Protein AF-A0AAV5ITR5-F1 (afdb_monomer)

pLDDT: mean 92.5, std 5.14, range [74.5, 97.62]

InterPro domains:
  IPR003340 B3 DNA binding domain [PS50863] (1-61)
  IPR003340 B3 DNA binding domain [cd10017] (1-50)
  IPR015300 DNA-binding pseudobarrel domain superfamily [G3DSA:2.40.330.10] (1-64)
  IPR015300 DNA-binding pseudobarrel domain superfamily [SSF101936] (1-50)

Organism: NCBI:txid152421

Mean predicted aligned error: 4.33 Å

Sequence (75 aa):
MDVGGTEWTFGYYVQANHNPRPILRLGWHLYVREKGLKVGDRIKFQRVEGFPVRYRIAARRRIILLGYEIWTNVR

Secondary structure (DSSP, 8-state):
--TTS------EEE--SSS--EEE-TTHHHHHHHTT--TT-EEEEEEEPSSS-EEEEEEEEEEEETTEEEEEE--

Nearest PDB structures (foldseek):
  5ym8-assembly2_B  TM=3.202E-01  e=1.186E+00  Porcine coronavirus HKU15
  6w3f-assembly2_B  TM=2.847E-01  e=3.783E+00  synthetic construct
  2nun-assembly1_A  TM=3.872E-01  e=8.743E+00  Pseudomonas savastanoi pv. glycinea
  3ne9-assembly3_C  TM=3.029E-01  e=6.335E+00  Corynebacterium ammoniagenes

Structure (mmCIF, N/CA/C/O backbone):
data_AF-A0AAV5ITR5-F1
#
_entry.id   AF-A0AAV5ITR5-F1
#
loop_
_atom_site.group_PDB
_atom_site.id
_atom_site.type_symbol
_atom_site.label_atom_id
_atom_site.label_alt_id
_atom_site.label_comp_id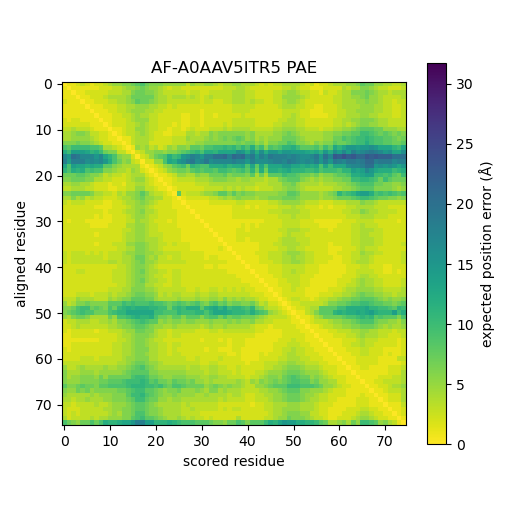
_atom_site.label_asym_id
_atom_site.label_entity_id
_atom_site.label_seq_id
_atom_site.pdbx_PDB_ins_code
_atom_site.Cartn_x
_atom_site.Cartn_y
_atom_site.Cartn_z
_atom_site.occupancy
_atom_site.B_iso_or_equiv
_atom_site.auth_seq_id
_atom_site.auth_comp_id
_atom_site.auth_asym_id
_atom_site.auth_atom_id
_atom_site.pdbx_PDB_model_num
ATOM 1 N N . MET A 1 1 ? 2.995 6.162 -4.551 1.00 94.19 1 MET A N 1
ATOM 2 C CA . MET A 1 1 ? 2.870 7.081 -3.399 1.00 94.19 1 MET A CA 1
ATOM 3 C C . MET A 1 1 ? 1.541 6.860 -2.695 1.00 94.19 1 MET A C 1
ATOM 5 O O . MET A 1 1 ? 0.537 6.663 -3.377 1.00 94.19 1 MET A O 1
ATOM 9 N N . ASP A 1 2 ? 1.531 6.840 -1.368 1.00 95.06 2 ASP A N 1
ATOM 10 C CA . ASP A 1 2 ? 0.301 6.746 -0.582 1.00 95.06 2 ASP A CA 1
ATOM 11 C C . ASP A 1 2 ? -0.324 8.119 -0.270 1.00 95.06 2 ASP A C 1
ATOM 13 O O . ASP A 1 2 ? 0.150 9.155 -0.734 1.00 95.06 2 ASP A O 1
ATOM 17 N N . VAL A 1 3 ? -1.419 8.132 0.497 1.00 91.38 3 VAL A N 1
ATOM 18 C CA . VAL A 1 3 ? -2.120 9.369 0.895 1.00 91.38 3 VAL A CA 1
ATOM 19 C C . VAL A 1 3 ? -1.259 10.262 1.802 1.00 91.38 3 VAL A C 1
ATOM 21 O O . VAL A 1 3 ? -1.463 11.472 1.824 1.00 91.38 3 VAL A O 1
ATOM 24 N N . GLY A 1 4 ? -0.303 9.685 2.536 1.00 91.69 4 GLY A N 1
ATOM 25 C CA . GLY A 1 4 ? 0.631 10.409 3.402 1.00 91.69 4 GLY A CA 1
ATOM 26 C C . GLY A 1 4 ? 1.876 10.925 2.676 1.00 91.69 4 GLY A C 1
ATOM 27 O O . GLY A 1 4 ? 2.703 11.581 3.298 1.00 91.69 4 GLY A O 1
ATOM 28 N N . GLY A 1 5 ? 2.018 10.645 1.377 1.00 93.62 5 GLY A N 1
ATOM 29 C CA . GLY A 1 5 ? 3.182 11.036 0.585 1.00 93.62 5 GLY A CA 1
ATOM 30 C C . GLY A 1 5 ? 4.323 1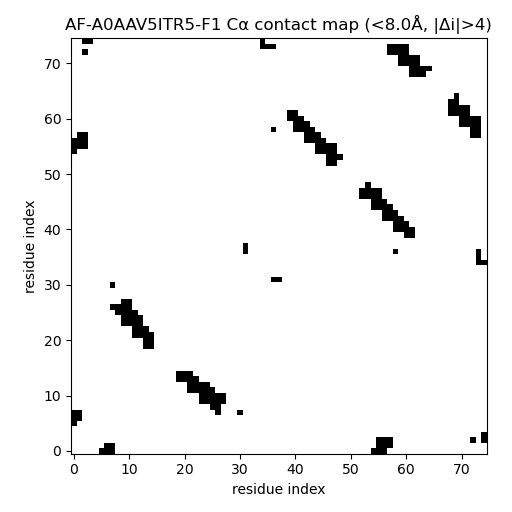0.016 0.592 1.00 93.62 5 GLY A C 1
ATOM 31 O O . GLY A 1 5 ? 5.327 10.233 -0.081 1.00 93.62 5 GLY A O 1
ATOM 32 N N . THR A 1 6 ? 4.184 8.881 1.283 1.00 95.25 6 THR A N 1
ATOM 33 C CA . THR A 1 6 ? 5.226 7.850 1.335 1.00 95.25 6 THR A CA 1
ATOM 34 C C . THR A 1 6 ? 5.265 7.056 0.030 1.00 95.25 6 THR A C 1
ATOM 36 O O . THR A 1 6 ? 4.233 6.638 -0.516 1.00 95.25 6 THR A O 1
ATOM 39 N N . GLU A 1 7 ? 6.466 6.832 -0.495 1.00 95.62 7 GLU A N 1
ATOM 40 C CA . GLU A 1 7 ? 6.683 5.956 -1.642 1.00 95.62 7 GLU A CA 1
ATOM 41 C C . GLU A 1 7 ? 6.883 4.509 -1.197 1.00 95.62 7 GLU A C 1
ATOM 43 O O . GLU A 1 7 ? 7.609 4.220 -0.253 1.00 95.62 7 GLU A O 1
ATOM 48 N N . TRP A 1 8 ? 6.217 3.594 -1.899 1.00 95.06 8 TRP A N 1
ATOM 49 C CA . TRP A 1 8 ? 6.222 2.170 -1.594 1.00 95.06 8 TRP A CA 1
ATOM 50 C C . TRP A 1 8 ? 6.630 1.397 -2.837 1.00 95.06 8 TRP A C 1
ATOM 52 O O . TRP A 1 8 ? 6.049 1.598 -3.907 1.00 95.06 8 TRP A O 1
ATOM 62 N N . THR A 1 9 ? 7.600 0.500 -2.679 1.00 94.81 9 THR A N 1
ATOM 63 C CA . THR A 1 9 ? 8.063 -0.385 -3.750 1.00 94.81 9 THR A CA 1
ATOM 64 C C . THR A 1 9 ? 7.514 -1.782 -3.519 1.00 94.81 9 THR A C 1
ATOM 66 O O . THR A 1 9 ? 7.727 -2.369 -2.457 1.00 94.81 9 THR A O 1
ATOM 69 N N . PHE A 1 10 ? 6.822 -2.321 -4.523 1.00 94.06 10 PHE A N 1
ATOM 70 C CA . PHE A 1 10 ? 6.260 -3.664 -4.472 1.00 94.06 10 PHE A CA 1
ATOM 71 C C . PHE A 1 10 ? 6.887 -4.563 -5.528 1.00 94.06 10 PHE A C 1
ATOM 73 O O . PHE A 1 10 ? 6.938 -4.210 -6.705 1.00 94.06 10 PHE A O 1
ATOM 80 N N . GLY A 1 11 ? 7.305 -5.759 -5.120 1.00 93.19 11 GLY A N 1
ATOM 81 C CA . GLY A 1 11 ? 7.655 -6.808 -6.071 1.00 93.19 11 GLY A CA 1
ATOM 82 C C . GLY A 1 11 ? 6.390 -7.324 -6.746 1.00 93.19 11 GLY A C 1
ATOM 83 O O . GLY A 1 11 ? 5.494 -7.813 -6.061 1.00 93.19 11 GLY A O 1
ATOM 84 N N . TYR A 1 12 ? 6.319 -7.232 -8.069 1.00 90.19 12 TYR A N 1
ATOM 85 C CA . TYR A 1 12 ? 5.197 -7.721 -8.864 1.00 90.19 12 TYR A CA 1
ATOM 86 C C . TYR A 1 12 ? 5.580 -9.014 -9.579 1.00 90.19 12 TYR A C 1
ATOM 88 O O . TYR A 1 12 ? 6.641 -9.103 -10.193 1.00 90.19 12 TYR A O 1
ATOM 96 N N . TYR A 1 13 ? 4.714 -10.020 -9.500 1.00 88.31 13 TYR A N 1
ATOM 97 C CA . TYR A 1 13 ? 4.896 -11.285 -10.20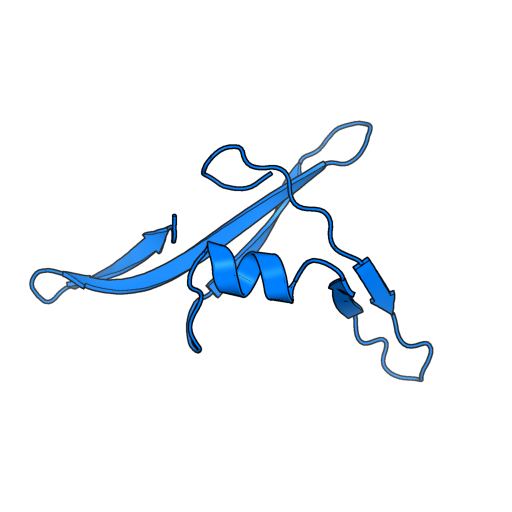0 1.00 88.31 13 TYR A CA 1
ATOM 98 C C . TYR A 1 13 ? 3.585 -11.739 -10.819 1.00 88.31 13 TYR A C 1
ATOM 100 O O . TYR A 1 13 ? 2.550 -11.731 -10.154 1.00 88.31 13 TYR A O 1
ATOM 108 N N . VAL A 1 14 ? 3.653 -12.222 -12.054 1.00 88.75 14 VAL A N 1
ATOM 109 C CA . VAL A 1 14 ? 2.539 -12.879 -12.736 1.00 88.75 14 VAL A CA 1
ATOM 110 C C . VAL A 1 14 ? 2.911 -14.338 -12.913 1.00 88.75 14 VAL A C 1
ATOM 112 O O . VAL A 1 14 ? 3.930 -14.646 -13.528 1.00 88.75 14 VAL A O 1
ATOM 115 N N . GLN A 1 15 ? 2.106 -15.244 -12.361 1.00 81.69 15 GLN A N 1
ATOM 116 C CA . GLN A 1 15 ? 2.311 -16.666 -12.610 1.00 81.69 15 GLN A CA 1
ATOM 117 C C . GLN A 1 15 ? 1.911 -16.986 -14.051 1.00 81.69 15 GLN A C 1
ATOM 119 O O . GLN A 1 15 ? 0.755 -16.792 -14.422 1.00 81.69 15 GLN A O 1
ATOM 124 N N . ALA A 1 16 ? 2.862 -17.470 -14.849 1.00 75.31 16 ALA A N 1
ATOM 125 C CA . ALA A 1 16 ? 2.617 -17.930 -16.211 1.00 75.31 16 ALA A CA 1
ATOM 126 C C . ALA A 1 16 ? 1.970 -19.325 -16.177 1.00 75.31 16 ALA A C 1
ATOM 128 O O . ALA A 1 16 ? 2.638 -20.350 -16.268 1.00 75.31 16 ALA A O 1
ATOM 129 N N . ASN A 1 17 ? 0.660 -19.366 -15.963 1.00 80.88 17 ASN A N 1
ATOM 130 C CA . ASN A 1 17 ? -0.184 -20.543 -16.154 1.00 80.88 17 ASN A CA 1
ATOM 131 C C . ASN A 1 17 ? -1.442 -20.124 -16.938 1.00 80.88 17 ASN A C 1
ATOM 133 O O . ASN A 1 17 ? -1.59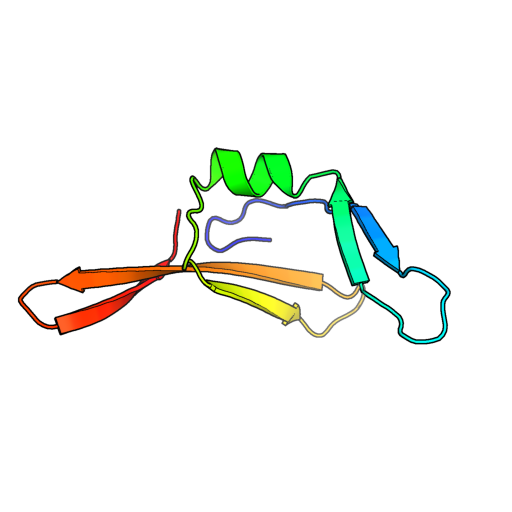9 -18.952 -17.276 1.00 80.88 17 ASN A O 1
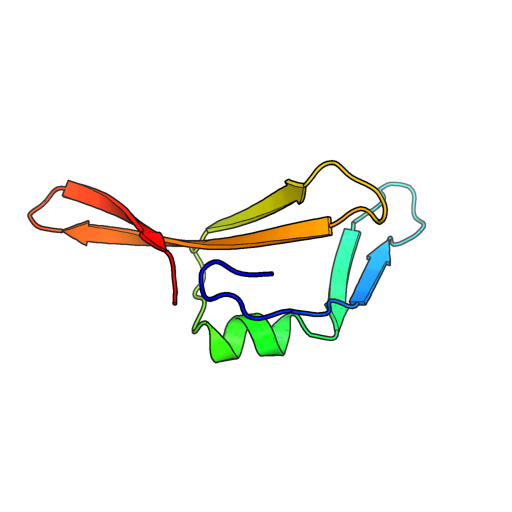ATOM 137 N N . HIS A 1 18 ? -2.354 -21.062 -17.213 1.00 74.50 18 HIS A N 1
ATOM 138 C CA . HIS A 1 18 ? -3.591 -20.792 -17.962 1.00 74.50 18 HIS A CA 1
ATOM 139 C C . HIS A 1 18 ? -4.500 -19.703 -17.346 1.00 74.50 18 HIS A C 1
ATOM 141 O O . HIS A 1 18 ? -5.444 -19.274 -18.001 1.00 74.50 18 HIS A O 1
ATOM 147 N N . ASN A 1 19 ? -4.244 -19.239 -16.114 1.00 80.50 19 ASN A N 1
ATOM 148 C CA . ASN A 1 19 ? -4.995 -18.159 -15.479 1.00 80.50 19 ASN A CA 1
ATOM 149 C C . ASN A 1 19 ? -4.042 -17.201 -14.735 1.00 80.50 19 ASN A C 1
ATOM 151 O O . ASN A 1 19 ? -3.802 -17.398 -13.537 1.00 80.50 19 ASN A O 1
ATOM 155 N N . PRO A 1 20 ? -3.493 -16.182 -15.424 1.00 82.06 20 PRO A N 1
ATOM 156 C CA . PRO A 1 20 ? -2.504 -15.273 -14.861 1.00 82.06 20 PRO A CA 1
ATOM 157 C C . PRO A 1 20 ? -3.008 -14.610 -13.577 1.00 82.06 20 PRO A C 1
ATOM 159 O O . PRO A 1 20 ? -3.944 -13.811 -13.589 1.00 82.06 20 PRO A O 1
ATOM 162 N N . ARG A 1 21 ? -2.363 -14.922 -12.449 1.00 85.69 21 ARG A N 1
ATOM 163 C CA . ARG A 1 21 ? -2.661 -14.306 -11.150 1.00 85.69 21 ARG A CA 1
ATOM 164 C C . ARG A 1 21 ? -1.556 -13.316 -10.793 1.00 85.69 21 ARG A C 1
ATOM 166 O O . ARG A 1 21 ? -0.450 -13.759 -10.469 1.00 85.69 21 ARG A O 1
ATOM 173 N N . PRO A 1 22 ? -1.813 -11.999 -10.861 1.00 87.69 22 PRO A N 1
ATOM 174 C CA . PRO A 1 22 ? -0.861 -11.009 -10.385 1.00 87.69 22 PRO A CA 1
ATOM 175 C C . PRO A 1 22 ? -0.748 -11.072 -8.859 1.00 87.69 22 PRO A C 1
ATOM 177 O O . PRO A 1 22 ? -1.752 -11.096 -8.149 1.00 87.69 22 PRO A O 1
ATOM 180 N N . ILE A 1 23 ? 0.484 -11.084 -8.354 1.00 89.75 23 ILE A N 1
ATOM 181 C CA . ILE A 1 23 ? 0.795 -11.135 -6.924 1.00 89.75 23 ILE A CA 1
ATOM 182 C C . ILE A 1 23 ? 1.740 -9.983 -6.583 1.00 89.75 23 ILE A C 1
ATOM 184 O O . ILE A 1 23 ? 2.800 -9.838 -7.198 1.00 89.75 23 ILE A O 1
ATOM 188 N N . LEU A 1 24 ? 1.378 -9.209 -5.557 1.00 91.00 24 LEU A N 1
ATOM 189 C CA . LEU A 1 24 ? 2.283 -8.281 -4.880 1.00 91.00 24 LEU A CA 1
ATOM 190 C C . LEU A 1 24 ? 3.016 -9.041 -3.774 1.00 91.00 24 LEU A C 1
ATOM 192 O O . LEU A 1 24 ? 2.394 -9.565 -2.853 1.00 91.00 24 LEU A O 1
ATOM 196 N N . ARG A 1 25 ? 4.338 -9.150 -3.898 1.00 87.12 25 ARG A N 1
ATOM 197 C CA . ARG A 1 25 ? 5.196 -9.961 -3.027 1.00 87.12 25 ARG A CA 1
ATOM 198 C C . ARG A 1 25 ? 6.037 -9.071 -2.114 1.00 87.12 25 ARG A C 1
ATOM 200 O O . ARG A 1 25 ? 5.630 -8.729 -1.005 1.00 87.12 25 ARG A O 1
ATOM 207 N N . LEU A 1 26 ? 7.226 -8.697 -2.587 1.00 91.25 26 LEU A N 1
ATOM 208 C CA . LEU A 1 26 ? 8.194 -7.892 -1.843 1.00 91.25 26 LEU A CA 1
ATOM 209 C C . LEU A 1 26 ? 7.571 -6.545 -1.467 1.00 91.25 26 LEU A C 1
ATOM 211 O O . LEU A 1 26 ? 6.813 -5.987 -2.254 1.00 91.25 26 LEU A O 1
ATOM 215 N N . GLY A 1 27 ? 7.846 -6.057 -0.257 1.00 94.81 27 GLY A N 1
ATOM 216 C CA . GLY A 1 27 ? 7.311 -4.789 0.258 1.00 94.81 27 GLY A CA 1
ATOM 217 C C . GLY A 1 27 ? 5.839 -4.814 0.691 1.00 94.81 27 GLY A C 1
ATOM 218 O O . GLY A 1 27 ? 5.447 -3.992 1.514 1.00 94.81 27 GLY A O 1
ATOM 219 N N . TRP A 1 28 ? 5.026 -5.777 0.233 1.00 95.31 28 TRP A N 1
ATOM 220 C CA . TRP A 1 28 ? 3.605 -5.843 0.604 1.00 95.31 28 TRP A CA 1
ATOM 221 C C . TRP A 1 28 ? 3.404 -6.069 2.106 1.00 95.31 28 TRP A C 1
ATOM 223 O O . TRP A 1 28 ? 2.636 -5.359 2.749 1.00 95.31 28 TRP A O 1
ATOM 233 N N . HIS A 1 29 ? 4.134 -7.023 2.687 1.00 94.81 29 HIS A N 1
ATOM 234 C CA . HIS A 1 29 ? 4.045 -7.315 4.120 1.00 94.81 29 HIS A CA 1
ATOM 235 C C . HIS A 1 29 ? 4.493 -6.127 4.994 1.00 94.81 29 HIS A C 1
ATOM 237 O O . HIS A 1 29 ? 3.896 -5.890 6.041 1.00 94.81 29 HIS A O 1
ATOM 243 N N . LEU A 1 30 ? 5.500 -5.358 4.552 1.00 96.06 30 LEU A N 1
ATOM 244 C CA . LEU A 1 30 ? 5.944 -4.136 5.233 1.00 96.06 30 LEU A CA 1
ATOM 245 C C . LEU A 1 30 ? 4.846 -3.076 5.201 1.00 96.06 30 LEU A C 1
ATOM 247 O O . LEU A 1 30 ? 4.485 -2.550 6.247 1.00 96.06 30 LEU A O 1
ATOM 251 N N . TYR A 1 31 ? 4.249 -2.848 4.028 1.00 95.88 31 TYR A N 1
ATOM 252 C CA . TYR A 1 31 ? 3.125 -1.927 3.870 1.00 95.88 31 TYR A CA 1
ATOM 253 C C . TYR A 1 31 ? 1.941 -2.291 4.773 1.00 95.88 31 TYR A C 1
ATOM 255 O O . TYR A 1 31 ? 1.419 -1.437 5.485 1.00 95.88 31 TYR A O 1
ATOM 263 N N . VAL A 1 32 ? 1.548 -3.571 4.791 1.00 95.69 32 VAL A N 1
ATOM 264 C CA . VAL A 1 32 ? 0.479 -4.088 5.662 1.00 95.69 32 VAL A CA 1
ATOM 265 C C . VAL A 1 32 ? 0.778 -3.813 7.131 1.00 95.69 32 VAL A C 1
ATOM 267 O O . VAL A 1 32 ? -0.102 -3.340 7.850 1.00 95.69 32 VAL A O 1
ATOM 270 N N . ARG A 1 33 ? 2.010 -4.091 7.570 1.00 96.25 33 ARG A N 1
ATOM 271 C CA . ARG A 1 33 ? 2.429 -3.909 8.960 1.00 96.25 33 ARG A CA 1
ATOM 272 C C . ARG A 1 33 ? 2.454 -2.435 9.355 1.00 96.25 33 ARG A C 1
ATOM 274 O O . ARG A 1 33 ? 1.887 -2.085 10.381 1.00 96.25 33 ARG A O 1
ATOM 281 N N . GLU A 1 34 ? 3.081 -1.583 8.550 1.00 95.94 34 GLU A N 1
ATOM 282 C CA . GLU A 1 34 ? 3.273 -0.165 8.876 1.00 95.94 34 GLU A CA 1
ATOM 283 C C . GLU A 1 34 ? 1.978 0.640 8.796 1.00 95.94 34 GLU A C 1
ATOM 285 O O . GLU A 1 34 ? 1.733 1.479 9.655 1.00 95.94 34 GLU A O 1
ATOM 290 N N . LYS A 1 35 ? 1.098 0.332 7.836 1.00 95.19 35 LYS A N 1
ATOM 291 C CA . LYS A 1 35 ? -0.255 0.908 7.795 1.00 95.19 35 LYS A CA 1
ATOM 292 C C . LYS A 1 35 ? -1.221 0.233 8.764 1.00 95.19 35 LYS A C 1
ATOM 294 O O . LYS A 1 35 ? -2.369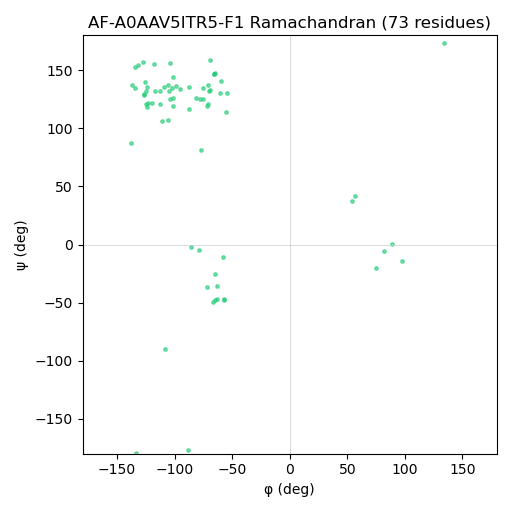 0.644 8.871 1.00 95.19 35 LYS A O 1
ATOM 299 N N . GLY A 1 36 ? -0.812 -0.833 9.452 1.00 95.94 36 GLY A N 1
ATOM 300 C CA . GLY A 1 36 ? -1.678 -1.571 10.370 1.00 95.94 36 GLY A CA 1
ATOM 301 C C . GLY A 1 36 ? -2.956 -2.084 9.702 1.00 95.94 36 GLY A C 1
ATOM 302 O O . GLY A 1 36 ? -4.041 -1.968 10.286 1.00 95.94 36 GLY A O 1
ATOM 303 N N . LEU A 1 37 ? -2.848 -2.596 8.471 1.00 96.56 37 LEU A N 1
ATOM 304 C CA . LEU A 1 37 ? -3.982 -3.120 7.711 1.00 96.56 37 LEU A CA 1
ATOM 305 C C . LEU A 1 37 ? -4.566 -4.367 8.375 1.00 96.56 37 LEU A C 1
ATOM 307 O O . LEU A 1 37 ? -3.859 -5.175 8.975 1.00 96.56 37 LEU A O 1
ATOM 311 N N . LYS A 1 38 ? -5.878 -4.527 8.243 1.00 96.12 38 LYS A N 1
ATOM 312 C CA . LYS A 1 38 ? -6.651 -5.639 8.792 1.00 96.12 38 LYS A CA 1
ATOM 313 C C . LYS A 1 38 ? -7.489 -6.281 7.696 1.00 96.12 38 LYS A C 1
ATOM 315 O O . LYS A 1 38 ? -7.827 -5.651 6.693 1.00 96.12 38 LYS A O 1
ATOM 320 N N . VAL A 1 39 ? -7.857 -7.543 7.909 1.00 96.38 39 VAL A N 1
ATOM 321 C CA . VAL A 1 39 ? -8.829 -8.229 7.050 1.00 96.38 39 VAL A CA 1
ATOM 322 C C . VAL A 1 39 ? -10.114 -7.396 6.992 1.00 96.38 39 VAL A C 1
ATOM 324 O O . VAL A 1 39 ? -10.624 -6.962 8.022 1.00 96.38 39 VAL A O 1
ATOM 327 N N . GLY A 1 40 ? -10.607 -7.151 5.777 1.00 96.19 40 GLY A N 1
ATOM 328 C CA . GLY A 1 40 ? -11.770 -6.297 5.517 1.00 96.19 40 GLY A CA 1
ATOM 329 C C . GLY A 1 40 ? -11.433 -4.859 5.106 1.00 96.19 40 GLY A C 1
ATOM 330 O O . GLY A 1 40 ? -12.306 -4.177 4.562 1.00 96.19 40 GLY A O 1
ATOM 331 N N . ASP A 1 41 ? -10.189 -4.404 5.285 1.00 97.62 41 ASP A N 1
ATOM 332 C CA . ASP A 1 41 ? -9.738 -3.148 4.683 1.00 97.62 41 ASP A CA 1
ATOM 333 C C . ASP A 1 41 ? -9.705 -3.262 3.154 1.00 97.62 41 ASP A C 1
ATOM 335 O O . ASP A 1 41 ? -9.415 -4.315 2.580 1.00 97.62 41 ASP A O 1
ATOM 339 N N . ARG A 1 42 ? -9.988 -2.150 2.477 1.00 96.81 42 ARG A N 1
ATOM 340 C CA . ARG A 1 42 ? -9.990 -2.059 1.015 1.00 96.81 42 ARG A CA 1
ATOM 341 C C . ARG A 1 42 ? -8.765 -1.312 0.527 1.00 96.81 42 ARG A C 1
ATOM 343 O O . ARG A 1 42 ? -8.436 -0.254 1.051 1.00 96.81 42 ARG A O 1
ATOM 350 N N . ILE A 1 43 ? -8.145 -1.818 -0.529 1.00 95.69 43 ILE A N 1
ATOM 351 C CA . ILE A 1 43 ? -6.972 -1.209 -1.157 1.00 95.69 43 ILE A CA 1
ATOM 352 C C . ILE A 1 43 ? -7.363 -0.715 -2.541 1.00 95.69 43 ILE A C 1
ATOM 354 O O . ILE A 1 43 ? -7.982 -1.444 -3.314 1.00 95.69 43 ILE A O 1
ATOM 358 N N . LYS A 1 44 ? -7.003 0.527 -2.856 1.00 95.50 44 LYS A N 1
ATOM 359 C CA . LYS A 1 44 ? -7.216 1.132 -4.167 1.00 95.50 44 LYS A CA 1
ATOM 360 C C . LYS A 1 44 ? -5.873 1.517 -4.765 1.00 95.50 44 LYS A C 1
ATOM 362 O O . LYS A 1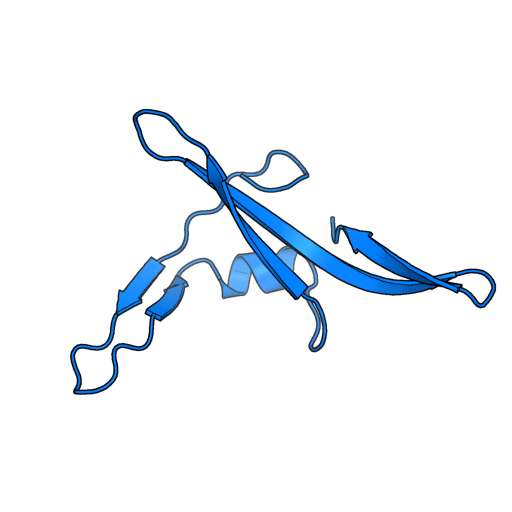 44 ? -5.157 2.336 -4.195 1.00 95.50 44 LYS A O 1
ATOM 367 N N . PHE A 1 45 ? -5.580 0.962 -5.935 1.00 94.00 45 PHE A N 1
ATOM 368 C CA . PHE A 1 45 ? -4.511 1.434 -6.805 1.00 94.00 45 PHE A CA 1
ATOM 369 C C . PHE A 1 45 ? -5.109 2.383 -7.841 1.00 94.00 45 PHE A C 1
ATOM 371 O O . PHE A 1 45 ? -6.146 2.091 -8.435 1.00 94.00 45 PHE A O 1
ATOM 378 N N . GLN A 1 46 ? -4.466 3.524 -8.054 1.00 95.38 46 GLN A N 1
ATOM 379 C CA . GLN A 1 46 ? -4.832 4.474 -9.095 1.00 95.38 46 GLN A CA 1
ATOM 380 C C . GLN A 1 46 ? -3.608 4.742 -9.958 1.00 95.38 46 GLN A C 1
ATOM 382 O O . GLN A 1 46 ? -2.586 5.214 -9.461 1.00 95.38 46 GLN A O 1
ATOM 387 N N . ARG A 1 47 ? -3.722 4.459 -11.255 1.00 94.25 47 ARG A N 1
ATOM 388 C CA . ARG A 1 47 ? -2.737 4.899 -12.241 1.00 94.25 47 ARG A CA 1
ATOM 389 C C . ARG A 1 47 ? -2.853 6.413 -12.404 1.00 94.25 47 ARG A C 1
ATOM 391 O O . ARG A 1 47 ? -3.955 6.935 -12.546 1.00 94.25 47 ARG A O 1
ATOM 398 N N . VAL A 1 48 ? -1.722 7.099 -12.358 1.00 93.62 48 VAL A N 1
ATOM 399 C CA . VAL A 1 48 ? -1.606 8.520 -12.679 1.00 93.62 48 VAL A CA 1
ATOM 400 C C . VAL A 1 48 ? -1.033 8.609 -14.087 1.00 93.62 48 VAL A C 1
ATOM 402 O O . VAL A 1 48 ? -0.017 7.973 -14.383 1.00 93.62 48 VAL A O 1
ATOM 405 N N . GLU A 1 49 ? -1.721 9.337 -14.961 1.00 91.69 49 GLU A N 1
ATOM 406 C CA . GLU A 1 49 ? -1.274 9.570 -16.334 1.00 91.69 49 GLU A CA 1
ATOM 407 C C . GLU A 1 49 ? 0.029 10.380 -16.356 1.00 91.69 49 GLU A C 1
ATOM 409 O O . GLU A 1 49 ? 0.280 11.199 -15.471 1.00 91.69 49 GLU A O 1
ATOM 414 N N . GLY A 1 50 ? 0.878 10.113 -17.351 1.00 89.31 50 GLY A N 1
ATOM 415 C CA . GLY A 1 50 ? 2.194 10.735 -17.499 1.00 89.3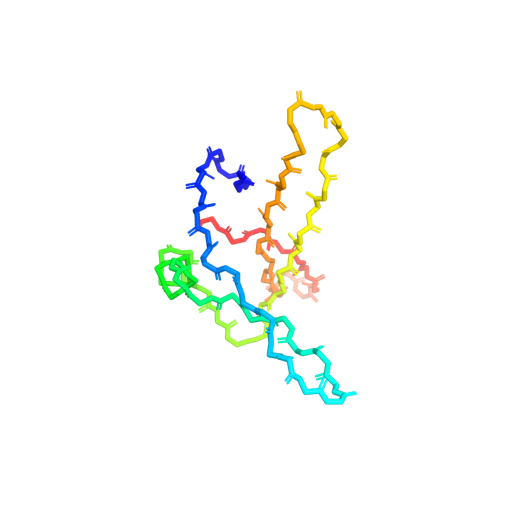1 50 GLY A CA 1
ATOM 416 C C . GLY A 1 50 ? 3.308 9.736 -17.816 1.00 89.31 50 GLY A C 1
ATOM 417 O O . GLY A 1 50 ? 3.104 8.517 -17.808 1.00 89.31 50 GLY A O 1
ATOM 418 N N . PHE A 1 51 ? 4.494 10.278 -18.102 1.00 85.50 51 PHE A N 1
ATOM 419 C CA . PHE A 1 51 ? 5.715 9.518 -18.354 1.00 85.50 51 PHE A CA 1
ATOM 420 C C . PHE A 1 51 ? 6.810 9.959 -17.361 1.00 85.50 51 PHE A C 1
ATOM 422 O O . PHE A 1 51 ? 7.134 11.146 -17.320 1.00 85.50 51 PHE A O 1
ATOM 429 N N . PRO A 1 52 ? 7.374 9.054 -16.541 1.00 87.06 52 PRO A N 1
ATOM 430 C CA . PRO A 1 52 ? 7.024 7.638 -16.422 1.00 87.06 52 PRO A CA 1
ATOM 431 C C . PRO A 1 52 ? 5.639 7.429 -15.785 1.00 87.06 52 PRO A C 1
ATOM 433 O O . PRO A 1 52 ? 5.139 8.291 -15.060 1.00 87.06 52 PRO A O 1
ATOM 436 N N . VAL A 1 53 ? 5.034 6.261 -16.025 1.00 89.94 53 VAL A N 1
ATOM 437 C CA . VAL A 1 53 ? 3.766 5.876 -15.383 1.00 89.94 53 VAL A CA 1
ATOM 438 C C . VAL A 1 53 ? 3.955 5.828 -13.869 1.00 89.94 53 VAL A C 1
ATOM 440 O O . VAL A 1 53 ? 4.870 5.174 -13.371 1.00 89.94 53 VAL A O 1
ATOM 443 N N . ARG A 1 54 ? 3.058 6.481 -13.125 1.00 91.62 54 ARG A N 1
ATOM 444 C CA . ARG A 1 54 ? 3.064 6.477 -11.657 1.00 91.62 54 ARG A CA 1
ATOM 445 C C . ARG A 1 54 ? 1.789 5.855 -11.107 1.00 91.62 54 ARG A C 1
ATOM 447 O O . ARG A 1 54 ? 0.739 5.882 -11.745 1.00 91.62 54 ARG A O 1
ATOM 454 N N . TYR A 1 55 ? 1.879 5.336 -9.886 1.00 93.88 55 TYR A N 1
ATOM 455 C CA . TYR A 1 55 ? 0.738 4.783 -9.166 1.00 93.88 55 TYR A CA 1
ATOM 456 C C . TYR A 1 55 ? 0.578 5.434 -7.793 1.00 93.88 55 TYR A C 1
ATOM 458 O O . TYR A 1 55 ? 1.546 5.666 -7.056 1.00 93.88 55 TYR A O 1
ATOM 466 N N . ARG A 1 56 ? -0.678 5.695 -7.438 1.00 95.69 56 ARG A N 1
ATOM 467 C CA . ARG A 1 56 ? -1.106 6.016 -6.079 1.00 95.69 56 ARG A CA 1
ATOM 468 C C . ARG A 1 56 ? -1.745 4.794 -5.435 1.00 95.69 56 ARG A C 1
ATOM 470 O O . ARG A 1 56 ? -2.428 4.029 -6.115 1.00 95.69 56 ARG A O 1
ATOM 477 N N . ILE A 1 57 ? -1.528 4.631 -4.136 1.00 96.00 57 ILE A N 1
ATOM 478 C CA . ILE A 1 57 ? -2.138 3.573 -3.329 1.00 96.00 57 ILE A CA 1
ATOM 479 C C . ILE A 1 57 ? -2.880 4.197 -2.147 1.00 96.00 57 ILE A C 1
ATOM 481 O O . ILE A 1 57 ? -2.373 5.101 -1.491 1.00 96.00 57 ILE A O 1
ATOM 485 N N . ALA A 1 58 ? -4.089 3.727 -1.867 1.00 96.25 58 ALA A N 1
ATOM 486 C CA . ALA A 1 58 ? -4.832 4.118 -0.677 1.00 96.25 58 ALA A CA 1
ATOM 487 C C . ALA A 1 58 ? -5.439 2.885 -0.017 1.00 96.25 58 ALA A C 1
ATOM 489 O O . ALA A 1 58 ? -6.052 2.057 -0.692 1.00 96.25 58 ALA A O 1
ATOM 490 N N . ALA A 1 59 ? -5.304 2.799 1.302 1.00 97.19 59 ALA A N 1
ATOM 491 C CA . ALA A 1 59 ? -6.004 1.825 2.118 1.00 97.19 59 ALA A CA 1
ATOM 492 C C . ALA A 1 59 ? -7.179 2.500 2.822 1.00 97.19 59 ALA A C 1
ATOM 494 O O . ALA A 1 59 ? -7.029 3.595 3.363 1.00 97.19 59 ALA A O 1
ATOM 495 N N . ARG A 1 60 ? -8.350 1.863 2.808 1.00 97.00 60 ARG A N 1
ATOM 496 C CA . ARG A 1 60 ? -9.569 2.369 3.436 1.00 97.00 60 ARG A CA 1
ATOM 497 C C . ARG A 1 60 ? -10.132 1.349 4.407 1.00 97.00 60 ARG A C 1
ATOM 499 O O . ARG A 1 60 ? -10.313 0.188 4.045 1.00 97.00 60 ARG A O 1
ATOM 506 N N . ARG A 1 61 ? -10.473 1.811 5.605 1.00 96.94 61 ARG A N 1
ATOM 507 C CA . ARG A 1 61 ? -11.113 1.014 6.647 1.00 96.94 61 ARG A CA 1
ATOM 508 C C . ARG A 1 61 ? -12.554 1.450 6.831 1.00 96.94 61 ARG A C 1
ATOM 510 O O . ARG A 1 61 ? -12.848 2.645 6.897 1.00 96.94 61 ARG A O 1
ATOM 517 N N . ARG A 1 62 ? -13.433 0.459 6.935 1.00 96.44 62 ARG A N 1
ATOM 518 C CA . ARG A 1 62 ? -14.824 0.649 7.336 1.00 96.44 62 ARG A CA 1
ATOM 519 C C . ARG A 1 62 ? -14.874 0.896 8.839 1.00 96.44 62 ARG A C 1
ATOM 521 O O . ARG A 1 62 ? -14.360 0.081 9.603 1.00 96.44 62 ARG A O 1
ATOM 528 N N . ILE A 1 63 ? -15.484 1.998 9.254 1.00 95.12 63 ILE A N 1
ATOM 529 C CA . ILE A 1 63 ? -15.746 2.308 10.662 1.00 95.12 63 ILE A CA 1
ATOM 530 C C . ILE A 1 63 ? -17.202 2.739 10.827 1.00 95.12 63 ILE A C 1
ATOM 532 O O . ILE A 1 63 ? -17.822 3.230 9.884 1.00 95.12 63 ILE A O 1
ATOM 536 N N . ILE A 1 64 ? -17.735 2.548 12.031 1.00 96.19 64 ILE A N 1
ATOM 537 C CA . ILE A 1 64 ? -19.033 3.092 12.428 1.00 96.19 64 ILE A CA 1
ATOM 538 C C . ILE A 1 64 ? -18.747 4.321 13.278 1.00 96.19 64 ILE A C 1
ATOM 540 O O . ILE A 1 64 ? -18.093 4.216 14.315 1.00 96.19 64 ILE A O 1
ATOM 544 N N . LEU A 1 65 ? -19.216 5.480 12.829 1.00 94.44 65 LEU A N 1
ATOM 545 C CA . LEU A 1 65 ? -19.083 6.737 13.550 1.00 94.44 65 LEU A CA 1
ATOM 546 C C . LEU A 1 65 ? -20.478 7.323 13.744 1.00 94.44 65 LEU A C 1
ATOM 548 O O . LEU A 1 65 ? -21.172 7.600 12.771 1.00 94.44 65 LEU A O 1
ATOM 552 N N . LEU A 1 66 ? -20.896 7.481 15.003 1.00 94.75 66 LEU A N 1
ATOM 553 C CA . LEU A 1 66 ? -22.218 8.017 15.363 1.00 94.75 66 LEU A CA 1
ATOM 554 C C . LEU A 1 66 ? -23.392 7.262 14.703 1.00 94.75 66 LEU A C 1
ATOM 556 O O . LEU A 1 66 ? -24.373 7.867 14.289 1.00 94.75 66 LEU A O 1
ATOM 560 N N . GLY A 1 67 ? -23.278 5.937 14.568 1.00 95.50 67 GLY A N 1
ATOM 561 C CA . GLY A 1 67 ? -24.297 5.097 13.924 1.00 95.50 67 GLY A CA 1
ATOM 562 C C . GLY A 1 67 ? -24.239 5.067 12.393 1.00 95.50 67 GLY A C 1
ATOM 563 O O . GLY A 1 67 ? -24.940 4.266 11.782 1.00 95.50 67 GLY A O 1
ATOM 564 N N . TYR A 1 68 ? -23.367 5.862 11.767 1.00 95.75 68 TYR A N 1
ATOM 565 C CA . TYR A 1 68 ? -23.188 5.884 10.318 1.00 95.75 68 TYR A CA 1
ATOM 566 C C . TYR A 1 68 ? -21.982 5.053 9.889 1.00 95.75 68 TYR A C 1
ATOM 568 O O . TYR A 1 68 ? -20.901 5.138 10.478 1.00 95.75 68 TYR A O 1
ATOM 576 N N . GLU A 1 69 ? -22.153 4.271 8.825 1.00 96.31 69 GLU A N 1
ATOM 577 C CA . GLU A 1 69 ? -21.040 3.586 8.177 1.00 96.31 69 GLU A CA 1
ATOM 578 C C . GLU A 1 69 ? -20.250 4.563 7.303 1.00 96.31 69 GLU A C 1
ATOM 580 O O . GLU A 1 69 ? -20.795 5.187 6.393 1.00 96.31 69 GLU A O 1
ATOM 585 N N . ILE A 1 70 ? -18.939 4.643 7.540 1.00 95.62 70 ILE A N 1
ATOM 586 C CA . ILE A 1 70 ? -18.025 5.450 6.730 1.00 95.62 70 ILE A CA 1
ATOM 587 C C . ILE A 1 70 ? -16.748 4.675 6.379 1.00 95.62 70 ILE A C 1
ATOM 589 O O . ILE A 1 70 ? -16.293 3.796 7.112 1.00 95.62 70 ILE A O 1
ATOM 593 N N . TRP A 1 71 ? -16.139 5.034 5.245 1.00 95.31 71 TRP A N 1
ATOM 594 C CA . TRP A 1 71 ? -14.857 4.492 4.781 1.00 95.31 71 TRP A CA 1
ATOM 595 C C . TRP A 1 71 ? -13.766 5.560 4.855 1.00 95.31 71 TRP A C 1
ATOM 597 O O . TRP A 1 71 ? -13.707 6.459 4.008 1.00 95.31 71 TRP A O 1
ATOM 607 N N . THR A 1 72 ? -12.872 5.440 5.833 1.00 94.75 72 THR A N 1
ATOM 608 C CA . THR A 1 72 ? -11.778 6.397 6.067 1.00 94.75 72 THR A CA 1
ATOM 609 C C . THR A 1 72 ? -10.431 5.854 5.601 1.00 94.75 72 THR A C 1
ATOM 611 O O . THR A 1 72 ? -10.262 4.641 5.498 1.00 94.75 72 THR A O 1
ATOM 614 N N . ASN A 1 73 ? -9.474 6.736 5.307 1.00 93.75 73 ASN A N 1
ATOM 615 C CA . ASN A 1 73 ? -8.117 6.330 4.944 1.00 93.75 73 ASN A CA 1
ATOM 616 C C . ASN A 1 73 ? -7.375 5.779 6.165 1.00 93.75 73 ASN A C 1
ATOM 618 O O . ASN A 1 73 ? -7.419 6.366 7.246 1.00 93.75 73 ASN A O 1
ATOM 622 N N . VAL A 1 74 ? -6.655 4.680 5.965 1.00 92.25 74 VAL A N 1
ATOM 623 C CA . VAL A 1 74 ? -5.688 4.170 6.935 1.00 92.25 74 VAL A CA 1
ATOM 624 C C . VAL A 1 74 ? -4.391 4.960 6.755 1.00 92.25 74 VAL A C 1
ATOM 626 O O . VAL A 1 74 ? -3.915 5.099 5.625 1.00 92.25 74 VAL A O 1
ATOM 629 N N . ARG A 1 75 ? -3.887 5.550 7.842 1.00 80.94 75 ARG A N 1
ATOM 630 C CA . ARG A 1 75 ? -2.680 6.387 7.836 1.00 80.94 75 ARG A CA 1
ATOM 631 C C . ARG A 1 75 ? -1.432 5.563 8.083 1.00 80.94 75 ARG A C 1
ATOM 633 O O . ARG A 1 75 ? -1.516 4.624 8.898 1.00 80.94 75 ARG A O 1
#

Foldseek 3Di:
DEPVPDDFDWDWDWDPDPDTDIDTDPRPVVVCVVLVDDPPKDKDWDWDDDPPIDIYIWIWDWDQDPNDTDTDTRD

Radius of gyration: 14.75 Å; Cα contacts (8 Å, |Δi|>4): 109; chains: 1; bounding box: 32×32×34 Å

Solvent-accessible surface area (backbone atoms only — not comparable to full-atom values): 4674 Å² total; per-residue (Å²): 55,37,87,86,66,52,78,78,70,64,38,75,46,67,48,93,56,103,68,70,50,78,42,74,52,48,51,42,66,57,52,38,59,72,44,63,65,55,94,85,50,44,77,47,80,42,82,43,90,64,87,76,76,42,55,38,41,45,43,33,38,77,44,75,56,98,8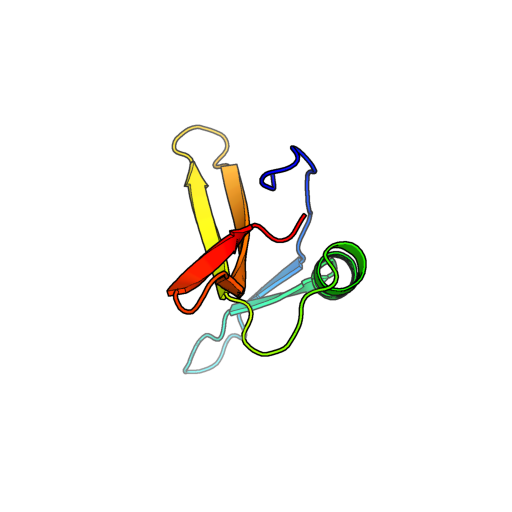9,39,83,44,76,43,75,56,102